Protein AF-A0A061HXF5-F1 (afdb_monomer_lite)

Secondary structure (DSSP, 8-state):
-------THHHHHHHHHHHHGGGS--------------SSS----------TTT-------EEEGGG---EEE---S-TTTHHHHTT--S--HHHHHTTS-GGGT-EEE--TT-GGG-EEEETTEEEE-

Radius of gyration: 24.12 Å; chains: 1; bounding box: 74×33×56 Å

Sequence (129 aa):
MEPSRAPALRRLLPPLLLLLLPLSPRARAKYVRGNLSSKEDWVFLTRFCFLSDYGRLDFRFRYPEDKCCQNILLYFDDPSQWPAVYKARDKDCLAKESVIRPENNQVINLTTQYAWSGCQVRGSVQVLK

Organism: Cricetulus griseus (NCBI:txid10029)

pLDDT: mean 82.53, std 11.01, range [42.72, 95.06]

InterPro domains:
  IPR047831 GPR180/TMEM145 [PTHR23252] (11-112)
  IPR053880 GPR180-like, N-terminal domain [PF21892] (32-122)

Structure (mmCIF, N/CA/C/O backbone):
data_AF-A0A061HXF5-F1
#
_entry.id   AF-A0A061HXF5-F1
#
loop_
_atom_site.group_PDB
_atom_site.id
_atom_site.type_symbol
_atom_site.label_atom_id
_atom_site.label_alt_id
_atom_site.label_comp_id
_atom_site.label_asym_id
_atom_site.label_entity_id
_atom_site.label_seq_id
_atom_site.pdbx_PDB_ins_code
_atom_site.Cartn_x
_atom_site.Cartn_y
_atom_site.Cartn_z
_atom_site.occupancy
_atom_site.B_iso_or_equiv
_atom_site.auth_seq_id
_atom_site.auth_comp_id
_atom_site.auth_asym_id
_atom_site.auth_atom_id
_atom_site.pdbx_PDB_model_num
ATOM 1 N N . MET A 1 1 ? 57.129 -22.195 41.898 1.00 42.72 1 MET A N 1
ATOM 2 C CA . MET A 1 1 ? 55.770 -21.967 41.363 1.00 42.72 1 MET A CA 1
ATOM 3 C C . MET A 1 1 ? 55.811 -20.673 40.566 1.00 42.72 1 MET A C 1
ATOM 5 O O . MET A 1 1 ? 55.894 -19.614 41.164 1.00 42.72 1 MET A O 1
ATOM 9 N N . GLU A 1 2 ? 55.897 -20.777 39.240 1.00 44.38 2 GLU A N 1
ATOM 10 C CA . GLU A 1 2 ? 55.939 -19.636 38.307 1.00 44.38 2 GLU A CA 1
ATOM 11 C C . GLU A 1 2 ? 54.502 -19.146 38.030 1.00 44.38 2 GLU A C 1
ATOM 13 O O . GLU A 1 2 ? 53.607 -19.989 37.884 1.00 44.38 2 GLU A O 1
ATOM 18 N N . PRO A 1 3 ? 54.229 -17.830 37.966 1.00 52.03 3 PRO A N 1
ATOM 19 C CA . PRO A 1 3 ? 52.890 -17.324 37.734 1.00 52.03 3 PRO A CA 1
ATOM 20 C C . PRO A 1 3 ? 52.547 -17.412 36.243 1.00 52.03 3 PRO A C 1
ATOM 22 O O . PRO A 1 3 ? 53.193 -16.809 35.387 1.00 52.03 3 PRO A O 1
ATOM 25 N N . SER A 1 4 ? 51.480 -18.150 35.934 1.00 58.22 4 SER A N 1
ATOM 26 C CA . SER A 1 4 ? 50.944 -18.294 34.580 1.00 58.22 4 SER A CA 1
ATOM 27 C C . SER A 1 4 ? 50.513 -16.933 34.016 1.00 58.22 4 SER A C 1
ATOM 29 O O . SER A 1 4 ? 49.477 -16.373 34.384 1.00 58.22 4 SER A O 1
ATOM 31 N N . ARG A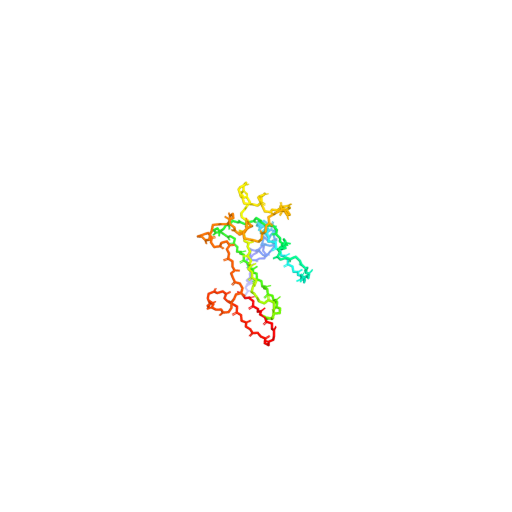 1 5 ? 51.332 -16.377 33.116 1.00 62.03 5 ARG A N 1
ATOM 32 C CA . ARG A 1 5 ? 51.010 -15.185 32.325 1.00 62.03 5 ARG A CA 1
ATOM 33 C C . ARG A 1 5 ? 49.897 -15.546 31.347 1.00 62.03 5 ARG A C 1
ATOM 35 O O . ARG A 1 5 ? 50.146 -16.137 30.299 1.00 62.03 5 ARG A O 1
ATOM 42 N N . ALA A 1 6 ? 48.661 -15.180 31.679 1.00 61.47 6 ALA A N 1
ATOM 43 C CA . ALA A 1 6 ? 47.565 -15.241 30.720 1.00 61.47 6 ALA A CA 1
ATOM 44 C C . ALA A 1 6 ? 47.963 -14.469 29.441 1.00 61.47 6 ALA A C 1
ATOM 46 O O . ALA A 1 6 ? 48.490 -13.356 29.545 1.00 61.47 6 ALA A O 1
ATOM 47 N N . PRO A 1 7 ? 47.731 -15.027 28.240 1.00 60.69 7 PRO A N 1
ATOM 48 C CA . PRO A 1 7 ? 48.228 -14.445 27.003 1.00 60.69 7 PRO A CA 1
ATOM 49 C C . PRO A 1 7 ? 47.574 -13.079 26.777 1.00 60.69 7 PRO A C 1
ATOM 51 O O . PRO A 1 7 ? 46.347 -12.974 26.705 1.00 60.69 7 PRO A O 1
ATOM 54 N N . ALA A 1 8 ? 48.395 -12.031 26.649 1.00 61.44 8 ALA A N 1
ATOM 55 C CA . ALA A 1 8 ? 47.972 -10.645 26.406 1.00 61.44 8 ALA A CA 1
ATOM 56 C C . ALA A 1 8 ? 46.968 -10.514 25.240 1.00 61.44 8 ALA A C 1
ATOM 58 O O . ALA A 1 8 ? 46.090 -9.654 25.259 1.00 61.44 8 ALA A O 1
ATOM 59 N N . LEU A 1 9 ? 47.031 -11.447 24.287 1.00 59.41 9 LEU A N 1
ATOM 60 C CA . LEU A 1 9 ? 46.125 -11.593 23.151 1.00 59.41 9 LEU A CA 1
ATOM 61 C C . LEU A 1 9 ? 44.637 -11.687 23.547 1.00 59.41 9 LEU A C 1
ATOM 63 O O . LEU A 1 9 ? 43.785 -11.118 22.869 1.00 59.41 9 LEU A O 1
ATOM 67 N N . ARG A 1 10 ? 44.303 -12.329 24.679 1.00 61.31 10 ARG A N 1
ATOM 68 C CA . ARG A 1 10 ? 42.909 -12.425 25.161 1.00 61.31 10 ARG A CA 1
ATOM 69 C C . ARG A 1 10 ? 42.339 -11.095 25.655 1.00 61.31 10 ARG A C 1
ATOM 71 O O . ARG A 1 10 ? 41.126 -10.923 25.634 1.00 61.31 10 ARG A O 1
ATOM 78 N N . ARG A 1 11 ? 43.189 -10.153 26.083 1.00 65.75 11 ARG A N 1
ATOM 79 C CA . ARG A 1 11 ? 42.760 -8.840 26.601 1.00 65.75 11 ARG A CA 1
ATOM 80 C C . ARG A 1 11 ? 42.497 -7.813 25.496 1.00 65.75 11 ARG A C 1
ATOM 82 O O . ARG A 1 11 ? 41.797 -6.839 25.742 1.00 65.75 11 ARG A O 1
ATOM 89 N N . LEU A 1 12 ? 43.028 -8.041 24.292 1.00 69.19 12 LEU A N 1
ATOM 90 C CA . LEU A 1 12 ? 42.897 -7.141 23.138 1.00 69.19 12 LEU A CA 1
ATOM 91 C C . LEU A 1 12 ? 41.715 -7.493 22.215 1.00 69.19 12 LEU A C 1
ATOM 93 O O . LEU A 1 12 ? 41.288 -6.659 21.424 1.00 69.19 12 LEU A O 1
ATOM 97 N N . LEU A 1 13 ? 41.147 -8.695 22.346 1.00 74.62 13 LEU A N 1
ATOM 98 C CA . LEU A 1 13 ? 39.972 -9.148 21.590 1.00 74.62 13 LEU A CA 1
ATOM 99 C C . LEU A 1 13 ? 38.700 -8.304 21.834 1.00 74.62 13 LEU A C 1
ATOM 101 O O . LEU A 1 13 ? 38.062 -7.926 20.853 1.00 74.62 13 LEU A O 1
ATOM 105 N N . PRO A 1 14 ? 38.320 -7.958 23.084 1.00 76.56 14 PRO A N 1
ATOM 106 C CA . PRO A 1 14 ? 37.130 -7.143 23.342 1.00 76.56 14 PRO A CA 1
ATOM 107 C C . PRO A 1 14 ? 37.169 -5.727 22.734 1.00 76.56 14 PRO A C 1
ATOM 109 O O . PRO A 1 14 ? 36.196 -5.361 22.074 1.00 76.56 14 PRO A O 1
ATOM 112 N N . PRO A 1 15 ? 38.247 -4.922 22.886 1.00 78.19 15 PRO A N 1
ATOM 113 C CA . PRO A 1 15 ? 38.299 -3.592 22.278 1.00 78.19 15 PRO A CA 1
ATOM 114 C C . PRO A 1 15 ? 38.379 -3.661 20.749 1.00 78.19 15 PRO A C 1
ATOM 116 O O . PRO A 1 15 ? 37.801 -2.808 20.083 1.00 78.19 15 PRO A O 1
ATOM 119 N N . LEU A 1 16 ? 39.018 -4.696 20.186 1.00 78.75 16 LEU A N 1
ATOM 120 C CA . LEU A 1 16 ? 39.030 -4.931 18.742 1.00 78.75 16 LEU A CA 1
ATOM 121 C C . LEU A 1 16 ? 37.618 -5.242 18.216 1.00 78.75 16 LEU A C 1
ATOM 123 O O . LEU A 1 16 ? 37.206 -4.673 17.213 1.00 78.75 16 LEU A O 1
ATOM 127 N N . LEU A 1 17 ? 36.842 -6.073 18.920 1.00 79.56 17 LEU A N 1
ATOM 128 C CA . LEU A 1 17 ? 35.451 -6.376 18.565 1.00 79.56 17 LEU A CA 1
ATOM 129 C C . LEU A 1 17 ? 34.547 -5.133 18.654 1.00 79.56 17 LEU A C 1
ATOM 131 O O . LEU A 1 17 ? 33.709 -4.913 17.782 1.00 79.56 17 LEU A O 1
ATOM 135 N N . LEU A 1 18 ? 34.752 -4.290 19.672 1.00 79.38 18 LEU A N 1
ATOM 136 C CA . LEU A 1 18 ? 34.053 -3.009 19.825 1.00 79.38 18 LEU A CA 1
ATOM 137 C C . LEU A 1 18 ? 34.371 -2.026 18.687 1.00 79.38 18 LEU A C 1
ATOM 139 O O . LEU A 1 18 ? 33.478 -1.312 18.233 1.00 79.38 18 LEU A O 1
ATOM 143 N N . LEU A 1 19 ? 35.611 -2.027 18.187 1.00 79.88 19 LEU A N 1
ATOM 144 C CA . LEU A 1 19 ? 36.035 -1.202 17.051 1.00 79.88 19 LEU A CA 1
ATOM 145 C C . LEU A 1 19 ? 35.406 -1.654 15.718 1.00 79.88 19 LEU A C 1
ATOM 147 O O . LEU A 1 19 ? 35.274 -0.850 14.799 1.00 79.88 19 LEU A O 1
ATOM 151 N N . LEU A 1 20 ? 35.000 -2.926 15.618 1.00 75.38 20 LEU A N 1
ATOM 152 C CA . LEU A 1 20 ? 34.384 -3.509 14.421 1.00 75.38 20 LEU A CA 1
ATOM 153 C C . LEU A 1 20 ? 32.852 -3.340 14.372 1.00 75.38 20 LEU A C 1
ATOM 155 O O . LEU A 1 20 ? 32.272 -3.395 13.290 1.00 75.38 20 LEU A O 1
ATOM 159 N N . LEU A 1 21 ? 32.180 -3.078 15.500 1.00 71.56 21 LEU A N 1
ATOM 160 C CA . LEU A 1 21 ? 30.730 -2.813 15.549 1.00 71.56 21 LEU A CA 1
ATOM 161 C C . LEU A 1 21 ? 30.235 -1.717 14.577 1.00 71.56 21 LEU A C 1
ATOM 163 O O . LEU A 1 21 ? 29.217 -1.950 13.918 1.00 71.56 21 LEU A O 1
ATOM 167 N N . PRO A 1 22 ? 30.894 -0.548 14.422 1.00 70.06 22 PRO A N 1
ATOM 168 C CA . PRO A 1 22 ? 30.440 0.483 13.484 1.00 70.06 22 PRO A CA 1
ATOM 169 C C . PRO A 1 22 ? 30.626 0.110 12.004 1.00 70.06 22 PRO A C 1
ATOM 171 O O . PRO A 1 22 ? 30.056 0.787 11.152 1.00 70.06 22 PRO A O 1
ATOM 174 N N . LEU A 1 23 ? 31.384 -0.951 11.693 1.00 67.50 23 LEU A N 1
ATOM 175 C CA . LEU A 1 23 ? 31.545 -1.475 10.329 1.00 67.50 23 LEU A CA 1
ATOM 176 C C . LEU A 1 23 ? 30.399 -2.407 9.917 1.00 67.50 23 LEU A C 1
ATOM 178 O O . LEU A 1 23 ? 30.330 -2.816 8.759 1.00 67.50 23 LEU A O 1
ATOM 182 N N . SER A 1 24 ? 29.493 -2.746 10.840 1.00 68.31 24 SER A N 1
ATOM 183 C CA . SER A 1 24 ? 28.294 -3.498 10.484 1.00 68.31 24 SER A CA 1
ATOM 184 C C . SER A 1 24 ? 27.415 -2.653 9.547 1.00 68.31 24 SER A C 1
ATOM 186 O O . SER A 1 24 ? 27.113 -1.493 9.854 1.00 68.31 24 SER A O 1
ATOM 188 N N . PRO A 1 25 ? 27.006 -3.185 8.380 1.00 67.06 25 PRO A N 1
ATOM 189 C CA . PRO A 1 25 ? 26.136 -2.453 7.476 1.00 67.06 25 PRO A CA 1
ATOM 190 C C . PRO A 1 25 ? 24.836 -2.126 8.212 1.00 67.06 25 PRO A C 1
ATOM 192 O O . PRO A 1 25 ? 24.114 -3.016 8.663 1.00 67.06 25 PRO A O 1
ATOM 195 N N . ARG A 1 26 ? 24.537 -0.830 8.356 1.00 64.38 26 ARG A N 1
ATOM 196 C CA . ARG A 1 26 ? 23.261 -0.372 8.912 1.00 64.38 26 ARG A CA 1
ATOM 197 C C . ARG A 1 26 ? 22.146 -0.823 7.975 1.00 64.38 26 ARG A C 1
ATOM 199 O O . ARG A 1 26 ? 21.892 -0.177 6.959 1.00 64.38 26 ARG A O 1
ATOM 206 N N . ALA A 1 27 ? 21.476 -1.920 8.315 1.00 66.44 27 ALA A N 1
ATOM 207 C CA . ALA A 1 27 ? 20.253 -2.320 7.641 1.00 66.44 27 ALA A CA 1
ATOM 208 C C . ALA A 1 27 ? 19.226 -1.183 7.787 1.00 66.44 27 ALA A C 1
ATOM 210 O O . ALA A 1 27 ? 18.805 -0.839 8.894 1.00 66.44 27 ALA A O 1
ATOM 211 N N . ARG A 1 28 ? 18.849 -0.554 6.669 1.00 71.62 28 ARG A N 1
ATOM 212 C CA . ARG A 1 28 ? 17.766 0.434 6.639 1.00 71.62 28 ARG A CA 1
ATOM 213 C C . ARG A 1 28 ? 16.435 -0.312 6.719 1.00 71.62 28 ARG A C 1
ATOM 215 O O . ARG A 1 28 ? 15.902 -0.734 5.702 1.00 71.62 28 ARG A O 1
ATOM 222 N N . ALA A 1 29 ? 15.904 -0.468 7.926 1.00 82.12 29 ALA A N 1
ATOM 223 C CA . ALA A 1 29 ? 14.530 -0.913 8.134 1.00 82.12 29 ALA A CA 1
ATOM 224 C C . ALA A 1 29 ? 13.594 0.300 8.230 1.00 82.12 29 ALA A C 1
ATOM 226 O O . ALA A 1 29 ? 13.939 1.316 8.838 1.00 82.12 29 ALA A O 1
ATOM 227 N N . LYS A 1 30 ? 12.396 0.195 7.647 1.00 88.56 30 LYS A N 1
ATOM 228 C CA . LYS A 1 30 ? 11.319 1.170 7.844 1.00 88.56 30 LYS A CA 1
ATOM 229 C C . LYS A 1 30 ? 10.285 0.576 8.791 1.00 88.56 30 LYS A C 1
ATOM 231 O O . LYS A 1 30 ? 9.763 -0.499 8.525 1.00 88.56 30 LYS A O 1
ATOM 236 N N . TYR A 1 31 ? 9.957 1.301 9.856 1.00 90.62 31 TYR A N 1
ATOM 237 C CA . TYR A 1 31 ? 8.892 0.932 10.783 1.00 90.62 31 TYR A CA 1
ATOM 238 C C . TYR A 1 31 ? 7.829 2.029 10.819 1.00 90.62 31 TYR A C 1
ATOM 240 O O . TYR A 1 31 ? 8.152 3.203 10.994 1.00 90.62 31 TYR A O 1
ATOM 248 N N . VAL A 1 32 ? 6.563 1.649 10.637 1.00 92.75 32 VAL A N 1
ATOM 249 C CA . VAL A 1 32 ? 5.415 2.562 10.666 1.00 92.75 32 VAL A CA 1
ATOM 250 C C . VAL A 1 32 ? 4.342 1.960 11.564 1.00 92.75 32 VAL A C 1
ATOM 252 O O . VAL A 1 32 ? 3.988 0.792 11.418 1.00 92.75 32 VAL A O 1
ATOM 255 N N . ARG A 1 33 ? 3.819 2.760 12.495 1.00 95.06 33 ARG A N 1
ATOM 256 C CA . ARG A 1 33 ? 2.740 2.373 13.409 1.00 95.06 33 ARG A CA 1
ATOM 257 C C . ARG A 1 33 ? 1.815 3.561 13.637 1.00 95.06 33 ARG A C 1
ATOM 259 O O . ARG A 1 33 ? 2.289 4.679 13.809 1.00 95.06 33 ARG A O 1
ATOM 266 N N . GLY A 1 34 ? 0.514 3.307 13.698 1.00 94.31 34 GLY A N 1
ATOM 267 C CA . GLY A 1 34 ? -0.487 4.321 14.006 1.00 94.31 34 GLY A CA 1
ATOM 268 C C . GLY A 1 34 ? -1.902 3.765 13.916 1.00 94.31 34 GLY A C 1
ATOM 269 O O . GLY A 1 34 ? -2.085 2.565 13.707 1.00 94.31 34 GLY A O 1
ATOM 270 N N . ASN A 1 35 ? -2.878 4.657 14.064 1.00 94.62 35 ASN A N 1
ATOM 271 C CA . ASN A 1 35 ? -4.288 4.379 13.815 1.00 94.62 35 ASN A CA 1
ATOM 272 C C . ASN A 1 35 ? -4.713 5.138 12.559 1.00 94.62 35 ASN A C 1
ATOM 274 O O . ASN A 1 35 ? -4.368 6.309 12.406 1.00 94.62 35 ASN A O 1
ATOM 278 N N . LEU A 1 36 ? -5.472 4.479 11.690 1.00 92.00 36 LEU A N 1
ATOM 279 C CA . LEU A 1 36 ? -6.061 5.092 10.509 1.00 92.00 36 LEU A CA 1
ATOM 280 C C . LEU A 1 36 ? -7.575 5.203 10.703 1.00 92.00 36 LEU A C 1
ATOM 282 O O . LEU A 1 36 ? -8.225 4.220 11.045 1.00 92.00 36 LEU A O 1
ATOM 286 N N . SER A 1 37 ? -8.122 6.393 10.467 1.00 93.44 37 SER A N 1
ATOM 287 C CA . SER A 1 37 ? -9.560 6.643 10.385 1.00 93.44 37 SER A CA 1
ATOM 288 C C . SER A 1 37 ? -9.814 7.496 9.149 1.00 93.44 37 SER A C 1
ATOM 290 O O . SER A 1 37 ? -9.228 8.569 9.014 1.00 93.44 37 SER A O 1
ATOM 292 N N . SER A 1 38 ? -10.630 6.993 8.228 1.00 90.88 38 SER A N 1
ATOM 293 C CA . SER A 1 38 ? -10.961 7.664 6.973 1.00 90.88 38 SER A CA 1
ATOM 294 C C . SER A 1 38 ? -12.400 7.354 6.576 1.00 90.88 38 SER A C 1
ATOM 296 O O . SER A 1 38 ? -12.959 6.338 6.989 1.00 90.88 38 SER A O 1
ATOM 298 N N . LYS A 1 39 ? -12.987 8.250 5.781 1.00 90.50 39 LYS A N 1
ATOM 299 C CA . LYS A 1 39 ? -14.259 8.028 5.076 1.00 90.50 39 LYS A CA 1
ATOM 300 C C . LYS A 1 39 ? -14.047 7.590 3.622 1.00 90.50 39 LYS A C 1
ATOM 302 O O . LYS A 1 39 ? -15.023 7.342 2.932 1.00 90.50 39 LYS A O 1
ATOM 307 N N . GLU A 1 40 ? -12.799 7.577 3.159 1.00 88.56 40 GLU A N 1
ATOM 308 C CA . GLU A 1 40 ? -12.425 7.150 1.811 1.00 88.56 40 GLU A CA 1
ATOM 309 C C . GLU A 1 40 ? -12.253 5.628 1.769 1.00 88.56 40 GLU A C 1
ATOM 311 O O . GLU A 1 40 ? -11.686 5.048 2.697 1.00 88.56 40 GLU A O 1
ATOM 316 N N . ASP A 1 41 ? -12.673 5.006 0.668 1.00 87.69 41 ASP A N 1
ATOM 317 C CA . ASP A 1 41 ? -12.561 3.555 0.452 1.00 87.69 41 ASP A CA 1
ATOM 318 C C . ASP A 1 41 ? -11.131 3.103 0.106 1.00 87.69 41 ASP A C 1
ATOM 320 O O . ASP A 1 41 ? -10.813 1.916 0.137 1.00 87.69 41 ASP A O 1
ATOM 324 N N . TRP A 1 42 ? -10.241 4.048 -0.211 1.00 91.06 42 TRP A N 1
ATOM 325 C CA . TRP A 1 42 ? -8.838 3.784 -0.507 1.00 91.06 42 TRP A CA 1
ATOM 326 C C . TRP A 1 42 ? -7.944 4.798 0.197 1.00 91.06 42 TRP A C 1
ATOM 328 O O . TRP A 1 42 ? -8.124 6.003 0.043 1.00 91.06 42 TRP A O 1
ATOM 338 N N . VAL A 1 43 ? -6.938 4.321 0.933 1.00 92.00 43 VAL A N 1
ATOM 339 C CA . VAL A 1 43 ? -5.998 5.186 1.654 1.00 92.00 43 VAL A CA 1
ATOM 340 C C . VAL A 1 43 ? -4.561 4.724 1.450 1.00 92.00 43 VAL A C 1
ATOM 342 O O . VAL A 1 43 ? -4.224 3.552 1.607 1.00 92.00 43 VAL A O 1
ATOM 345 N N . PHE A 1 44 ? -3.676 5.682 1.175 1.00 92.88 44 PHE A N 1
ATOM 346 C CA . PHE A 1 44 ? -2.240 5.440 1.157 1.00 92.88 44 PHE A CA 1
ATOM 347 C C . PHE A 1 44 ? -1.683 5.269 2.578 1.00 92.88 44 PHE A C 1
ATOM 349 O O . PHE A 1 44 ? -1.733 6.193 3.388 1.00 92.88 44 PHE A O 1
ATOM 356 N N . LEU A 1 45 ? -1.093 4.104 2.858 1.00 92.38 45 LEU A N 1
ATOM 357 C CA . LEU A 1 45 ? -0.453 3.818 4.145 1.00 92.38 45 LEU A CA 1
ATOM 358 C C . LEU A 1 45 ? 1.016 4.238 4.164 1.00 92.38 45 LEU A C 1
ATOM 360 O O . LEU A 1 45 ? 1.460 4.985 5.036 1.00 92.38 45 LEU A O 1
ATOM 364 N N . THR A 1 46 ? 1.809 3.703 3.232 1.00 92.56 46 THR A N 1
ATOM 365 C CA . THR A 1 46 ? 3.245 3.960 3.185 1.00 92.56 46 THR A CA 1
ATOM 366 C C . THR A 1 46 ? 3.871 3.536 1.855 1.00 92.56 46 THR A C 1
ATOM 368 O O . THR A 1 46 ? 3.338 2.685 1.153 1.00 92.56 46 THR A O 1
ATOM 371 N N . ARG A 1 47 ? 5.039 4.104 1.535 1.00 91.62 47 ARG A N 1
ATOM 372 C CA . ARG A 1 47 ? 5.911 3.705 0.418 1.00 91.62 47 ARG A CA 1
ATOM 373 C C . ARG A 1 47 ? 7.285 3.345 0.965 1.00 91.62 47 ARG A C 1
ATOM 375 O O . ARG A 1 47 ? 7.825 4.076 1.801 1.00 91.62 47 ARG A O 1
ATOM 382 N N . PHE A 1 48 ? 7.837 2.224 0.534 1.00 88.75 48 PHE A N 1
ATOM 383 C CA . PHE A 1 48 ? 9.120 1.702 0.994 1.00 88.75 48 PHE A CA 1
ATOM 384 C C . PHE A 1 48 ? 9.826 0.987 -0.157 1.00 88.75 48 PHE A C 1
ATOM 386 O O . PHE A 1 48 ? 9.177 0.558 -1.104 1.00 88.75 48 PHE A O 1
ATOM 393 N N . CYS A 1 49 ? 11.148 0.871 -0.056 1.00 84.31 49 CYS A N 1
ATOM 394 C CA . CYS A 1 49 ? 11.966 0.105 -0.988 1.00 84.31 49 CYS A CA 1
ATOM 395 C C . CYS A 1 49 ? 12.642 -1.014 -0.201 1.00 84.31 49 CYS A C 1
ATOM 397 O O . CYS A 1 49 ? 13.263 -0.748 0.830 1.00 84.31 49 CYS A O 1
ATOM 399 N N . PHE A 1 50 ? 12.525 -2.246 -0.679 1.00 80.88 50 PHE A N 1
ATOM 400 C CA . PHE A 1 50 ? 13.245 -3.395 -0.148 1.00 80.88 50 PHE A CA 1
ATOM 401 C C . PHE A 1 50 ? 13.589 -4.340 -1.300 1.00 80.88 50 PHE A C 1
ATOM 403 O O . PHE A 1 50 ? 12.947 -4.302 -2.346 1.00 80.88 50 PHE A O 1
ATOM 410 N N . LEU A 1 51 ? 14.630 -5.149 -1.121 1.00 80.00 51 LEU A N 1
ATOM 411 C CA . LEU A 1 51 ? 14.991 -6.193 -2.077 1.00 80.00 51 LEU A CA 1
ATOM 412 C C . LEU A 1 51 ? 14.125 -7.415 -1.783 1.00 80.00 51 LEU A C 1
ATOM 414 O O . LEU A 1 51 ? 14.241 -7.951 -0.688 1.00 80.00 51 LEU A O 1
ATOM 418 N N . SER A 1 52 ? 13.278 -7.856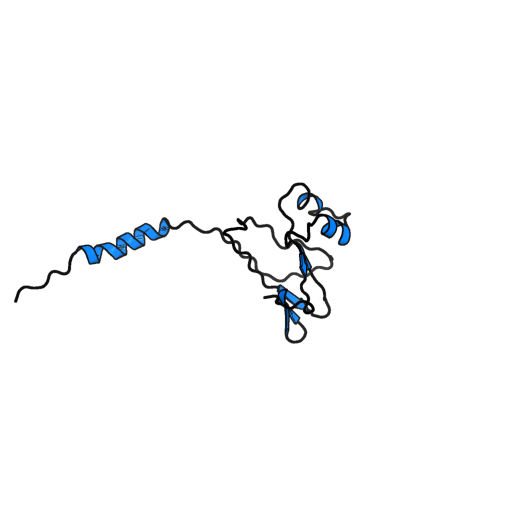 -2.709 1.00 75.75 52 SER A N 1
ATOM 419 C CA . SER A 1 52 ? 12.337 -8.956 -2.442 1.00 75.75 52 SER A CA 1
ATOM 420 C C . SER A 1 52 ? 13.021 -10.267 -2.036 1.00 75.75 52 SER A C 1
ATOM 422 O O . SER A 1 52 ? 12.490 -10.981 -1.194 1.00 75.75 52 SER A O 1
ATOM 424 N N . ASP A 1 53 ? 14.221 -10.538 -2.559 1.00 82.19 53 ASP A N 1
ATOM 425 C CA . ASP A 1 53 ? 14.946 -11.791 -2.293 1.00 82.19 53 ASP A CA 1
ATOM 426 C C . ASP A 1 53 ? 15.718 -11.797 -0.961 1.00 82.19 53 ASP A C 1
ATOM 428 O O . ASP A 1 53 ? 16.145 -12.848 -0.489 1.00 82.19 53 ASP A O 1
ATOM 432 N N . TYR A 1 54 ? 15.915 -10.627 -0.343 1.00 82.44 54 TYR A N 1
ATOM 433 C CA . TYR A 1 54 ? 16.755 -10.473 0.857 1.00 82.44 54 TYR A CA 1
ATOM 434 C C . TYR A 1 54 ? 16.061 -9.748 2.009 1.00 82.44 54 TYR A C 1
ATOM 436 O O . TYR A 1 54 ? 16.426 -9.901 3.174 1.00 82.44 54 TYR A O 1
ATOM 444 N N . GLY A 1 55 ? 15.101 -8.893 1.685 1.00 81.69 55 GLY A N 1
ATOM 445 C CA . GLY A 1 55 ? 14.338 -8.096 2.620 1.00 81.69 55 GLY A CA 1
ATOM 446 C C . GLY A 1 55 ? 13.096 -8.836 3.087 1.00 81.69 55 GLY A C 1
ATOM 447 O O . GLY A 1 55 ? 12.586 -9.740 2.433 1.00 81.69 55 GLY A O 1
ATOM 448 N N . ARG A 1 56 ? 12.588 -8.412 4.238 1.00 84.75 56 ARG A N 1
ATOM 449 C CA . ARG A 1 56 ? 11.373 -8.956 4.830 1.00 84.75 56 ARG A CA 1
ATOM 450 C C . ARG A 1 56 ? 10.359 -7.839 5.009 1.00 84.75 56 ARG A C 1
ATOM 452 O O . ARG A 1 56 ? 10.703 -6.768 5.510 1.00 84.75 56 ARG A O 1
ATOM 459 N N . LEU A 1 57 ? 9.124 -8.100 4.596 1.00 85.94 57 LEU A N 1
ATOM 460 C CA . LEU A 1 57 ? 7.978 -7.241 4.857 1.00 85.94 57 LEU A CA 1
ATOM 461 C C . LEU A 1 57 ? 7.101 -7.925 5.904 1.00 85.94 57 LEU A C 1
ATOM 463 O O . LEU A 1 57 ? 6.504 -8.958 5.625 1.00 85.94 57 LEU A O 1
ATOM 467 N N . ASP A 1 58 ? 7.017 -7.329 7.090 1.00 87.12 58 ASP A N 1
ATOM 468 C CA . ASP A 1 58 ? 6.102 -7.760 8.144 1.00 87.12 58 ASP A CA 1
ATOM 469 C C . ASP A 1 58 ? 5.069 -6.656 8.390 1.00 87.12 58 ASP A C 1
ATOM 471 O O . ASP A 1 58 ? 5.401 -5.467 8.460 1.00 87.12 58 ASP A O 1
ATOM 475 N N . PHE A 1 59 ? 3.806 -7.038 8.549 1.00 87.38 59 PHE A N 1
ATOM 476 C CA . PHE A 1 59 ? 2.720 -6.109 8.834 1.00 87.38 59 PHE A CA 1
ATOM 477 C C . PHE A 1 59 ? 1.744 -6.694 9.848 1.00 87.38 59 PHE A C 1
ATOM 479 O O . PHE A 1 59 ? 1.600 -7.900 9.992 1.00 87.38 59 PHE A O 1
ATOM 486 N N . ARG A 1 60 ? 1.048 -5.812 10.566 1.00 88.94 60 ARG A N 1
ATOM 487 C CA . ARG A 1 60 ? 0.010 -6.206 11.514 1.00 88.94 60 ARG A CA 1
ATOM 488 C C . ARG A 1 60 ? -1.120 -5.200 11.478 1.00 88.94 60 ARG A C 1
ATOM 490 O O . ARG A 1 60 ? -0.951 -4.067 11.928 1.00 88.94 60 ARG A O 1
ATOM 497 N N . PHE A 1 61 ? -2.281 -5.647 11.023 1.00 89.19 61 PHE A N 1
ATOM 498 C CA . PHE A 1 61 ? -3.476 -4.818 10.950 1.00 89.19 61 PHE A CA 1
ATOM 499 C C . PHE A 1 61 ? -4.522 -5.275 11.951 1.00 89.19 61 PHE A C 1
ATOM 501 O O . PHE A 1 61 ? -4.618 -6.456 12.292 1.00 89.19 61 PHE A O 1
ATOM 508 N N . ARG A 1 62 ? -5.278 -4.302 12.455 1.00 89.69 62 ARG A N 1
ATOM 509 C CA . ARG A 1 62 ? -6.451 -4.519 13.294 1.00 89.69 62 ARG A CA 1
ATOM 510 C C . ARG A 1 62 ? -7.549 -3.601 12.809 1.00 89.69 62 ARG A C 1
ATOM 512 O O . ARG A 1 62 ? -7.294 -2.407 12.669 1.00 89.69 62 ARG A O 1
ATOM 519 N N . TYR A 1 63 ? -8.735 -4.142 12.595 1.00 89.25 63 TYR A N 1
ATOM 520 C CA . TYR A 1 63 ? -9.881 -3.338 12.205 1.00 89.25 63 TYR A CA 1
ATOM 521 C C . TYR A 1 63 ? -11.192 -3.966 12.707 1.00 89.25 63 TYR A C 1
ATOM 523 O O . TYR A 1 63 ? -11.210 -5.164 13.008 1.00 89.25 63 TYR A O 1
ATOM 531 N N . PRO A 1 64 ? -12.260 -3.168 12.882 1.00 90.19 64 PRO A N 1
ATOM 532 C CA . PRO A 1 64 ? -13.556 -3.672 13.333 1.00 90.19 64 PRO A CA 1
ATOM 533 C C . PRO A 1 64 ? -14.143 -4.705 12.362 1.00 90.19 64 PRO A C 1
ATOM 535 O O . PRO A 1 64 ? -14.065 -4.529 11.148 1.00 90.19 64 PRO A O 1
ATOM 538 N N . GLU A 1 65 ? -14.729 -5.780 12.887 1.00 85.31 65 GLU A N 1
ATOM 539 C CA . GLU A 1 65 ? -15.289 -6.872 12.080 1.00 85.31 65 GLU A CA 1
ATOM 540 C C . GLU A 1 65 ? -16.463 -6.427 11.194 1.00 85.31 65 GLU A C 1
ATOM 542 O O . GLU A 1 65 ? -16.587 -6.878 10.059 1.00 85.31 65 GLU A O 1
ATOM 547 N N . ASP A 1 66 ? -17.269 -5.476 11.661 1.00 88.00 66 ASP A N 1
ATOM 548 C CA . ASP A 1 66 ? -18.382 -4.873 10.917 1.00 88.00 66 ASP A CA 1
ATOM 549 C C . ASP A 1 66 ? -17.926 -4.025 9.716 1.00 88.00 66 ASP A C 1
ATOM 551 O O . ASP A 1 66 ? -18.733 -3.674 8.858 1.00 88.00 66 ASP A O 1
ATOM 555 N N . LYS A 1 67 ? -16.630 -3.700 9.638 1.00 86.69 67 LYS A N 1
ATOM 556 C CA . LYS A 1 67 ? -16.000 -3.003 8.506 1.00 86.69 67 LYS A CA 1
ATOM 557 C C . LYS A 1 67 ? -15.337 -3.961 7.519 1.00 86.69 67 LYS A C 1
ATOM 559 O O . LYS A 1 67 ? -14.581 -3.512 6.653 1.00 86.69 67 LYS A O 1
ATOM 564 N N . CYS A 1 68 ? -15.578 -5.265 7.653 1.00 83.62 68 CYS A N 1
ATOM 565 C CA . CYS A 1 68 ? -15.085 -6.235 6.688 1.00 83.62 68 CYS A CA 1
ATOM 566 C C . CYS A 1 68 ? -15.697 -5.990 5.295 1.00 83.62 68 CYS A C 1
ATOM 568 O O . CYS A 1 68 ? -16.846 -5.574 5.184 1.00 83.62 68 CYS A O 1
ATOM 570 N N . CYS A 1 69 ? -14.964 -6.220 4.208 1.00 84.50 69 CYS A N 1
ATOM 571 C CA . CYS A 1 69 ? -13.617 -6.798 4.165 1.00 84.50 69 CYS A CA 1
ATOM 572 C C . CYS A 1 69 ? -12.633 -5.860 3.478 1.00 84.50 69 CYS A C 1
ATOM 574 O O . CYS A 1 69 ? -12.938 -5.269 2.449 1.00 84.50 69 CYS A O 1
ATOM 576 N N . GLN A 1 70 ? -11.465 -5.707 4.096 1.00 87.75 70 GLN A N 1
ATOM 577 C CA . GLN A 1 70 ? -10.432 -4.777 3.656 1.00 87.75 70 GLN A CA 1
ATOM 578 C C . GLN A 1 70 ? -9.322 -5.538 2.926 1.00 87.75 70 GLN A C 1
ATOM 580 O O . GLN A 1 70 ? -8.998 -6.668 3.290 1.00 87.75 70 GLN A O 1
ATOM 585 N N . ASN A 1 71 ? -8.695 -4.903 1.938 1.00 89.19 71 ASN A N 1
ATOM 586 C CA . ASN A 1 71 ? -7.557 -5.457 1.205 1.00 89.19 71 ASN A CA 1
ATOM 587 C C . ASN A 1 71 ? -6.337 -4.553 1.380 1.00 89.19 71 ASN A C 1
ATOM 589 O O . ASN A 1 71 ? -6.452 -3.327 1.378 1.00 89.19 71 ASN A O 1
ATOM 593 N N . ILE A 1 72 ? -5.149 -5.147 1.500 1.00 90.25 72 ILE A N 1
ATOM 594 C CA . ILE A 1 72 ? -3.895 -4.404 1.353 1.00 90.25 72 ILE A CA 1
ATOM 595 C C . ILE A 1 72 ? -3.439 -4.564 -0.089 1.00 90.25 72 ILE A C 1
ATOM 597 O O . ILE A 1 72 ? -3.190 -5.678 -0.552 1.00 90.25 72 ILE A O 1
ATOM 601 N N . LEU A 1 73 ? -3.313 -3.432 -0.773 1.00 93.00 73 LEU A N 1
ATOM 602 C CA . LEU A 1 73 ? -2.874 -3.357 -2.159 1.00 93.00 73 LEU A CA 1
ATOM 603 C C . LEU A 1 73 ? -1.422 -2.877 -2.209 1.00 93.00 73 LEU A C 1
ATOM 605 O O . LEU A 1 73 ? -1.096 -1.795 -1.712 1.00 93.00 73 LEU A O 1
ATOM 609 N N . LEU A 1 74 ? -0.548 -3.679 -2.810 1.00 92.69 74 LEU A N 1
ATOM 610 C CA . LEU A 1 74 ? 0.868 -3.379 -2.988 1.00 92.69 74 LEU A CA 1
ATOM 611 C C . LEU A 1 74 ? 1.117 -2.939 -4.427 1.00 92.69 74 LEU A C 1
ATOM 613 O O . LEU A 1 74 ? 1.185 -3.760 -5.334 1.00 92.69 74 LEU A O 1
ATOM 617 N N . TYR A 1 75 ? 1.301 -1.641 -4.635 1.00 93.75 75 TYR A N 1
ATOM 618 C CA . TYR A 1 75 ? 1.696 -1.098 -5.933 1.00 93.75 75 TYR A CA 1
ATOM 619 C C . TYR A 1 75 ? 3.215 -1.112 -6.055 1.00 93.75 75 TYR A C 1
ATOM 621 O O . TYR A 1 75 ? 3.910 -0.586 -5.182 1.00 93.75 75 TYR A O 1
ATOM 629 N N . PHE A 1 76 ? 3.736 -1.685 -7.137 1.00 92.38 76 PHE A N 1
ATOM 630 C CA . PHE A 1 76 ? 5.147 -1.535 -7.455 1.00 92.38 76 PHE A CA 1
ATOM 631 C C . PHE A 1 76 ? 5.425 -0.111 -7.917 1.00 92.38 76 PHE A C 1
ATOM 633 O O . PHE A 1 76 ? 4.556 0.579 -8.459 1.00 92.38 76 PHE A O 1
ATOM 640 N N . ASP A 1 77 ? 6.665 0.320 -7.708 1.00 90.88 77 ASP A N 1
ATOM 641 C CA . ASP A 1 77 ? 7.169 1.617 -8.160 1.00 90.88 77 ASP A CA 1
ATOM 642 C C . ASP A 1 77 ? 7.469 1.595 -9.670 1.00 90.88 77 ASP A C 1
ATOM 644 O O . ASP A 1 77 ? 8.528 2.008 -10.134 1.00 90.88 77 ASP A O 1
ATOM 648 N N . ASP A 1 78 ? 6.530 1.029 -10.425 1.00 90.56 78 ASP A N 1
ATOM 649 C CA . ASP A 1 78 ? 6.540 0.897 -11.870 1.00 90.56 78 ASP A CA 1
ATOM 650 C C . ASP A 1 78 ? 5.699 2.029 -12.488 1.00 90.56 78 ASP A C 1
ATOM 652 O O . ASP A 1 78 ? 4.643 2.367 -11.934 1.00 90.56 78 ASP A O 1
ATOM 656 N N . PRO A 1 79 ? 6.105 2.604 -13.639 1.00 91.00 79 PRO A N 1
ATOM 657 C CA . PRO A 1 79 ? 5.361 3.671 -14.308 1.00 91.00 79 PRO A CA 1
ATOM 658 C C . PRO A 1 79 ? 3.885 3.349 -14.594 1.00 91.00 79 PRO A C 1
ATOM 660 O O . PRO A 1 79 ? 3.060 4.262 -14.607 1.00 91.00 79 PRO A O 1
ATOM 663 N N . SER A 1 80 ? 3.541 2.073 -14.796 1.00 91.38 80 SER A N 1
ATOM 664 C CA . SER A 1 80 ? 2.171 1.617 -15.064 1.00 91.38 80 SER A CA 1
ATOM 665 C C . SER A 1 80 ? 1.321 1.388 -13.809 1.00 91.38 80 SER A C 1
ATOM 667 O O . SER A 1 80 ? 0.105 1.246 -13.927 1.00 91.38 80 SER A O 1
ATOM 669 N N . GLN A 1 81 ? 1.921 1.375 -12.612 1.00 94.00 81 GLN A N 1
ATOM 670 C CA . GLN A 1 81 ? 1.219 1.079 -11.361 1.00 94.00 81 GLN A CA 1
ATOM 671 C C . GLN A 1 81 ? 1.132 2.298 -10.451 1.00 94.00 81 GLN A C 1
ATOM 673 O O . GLN A 1 81 ? 0.112 2.986 -10.452 1.00 94.00 81 GLN A O 1
ATOM 678 N N . TRP A 1 82 ? 2.176 2.588 -9.669 1.00 93.50 82 TRP A N 1
ATOM 679 C CA . TRP A 1 82 ? 2.107 3.612 -8.624 1.00 93.50 82 TRP A CA 1
ATOM 680 C C . TRP A 1 82 ? 1.647 4.993 -9.138 1.00 93.50 82 TRP A C 1
ATOM 682 O O . TRP A 1 82 ? 0.705 5.549 -8.558 1.00 93.50 82 TRP A O 1
ATOM 692 N N . PRO A 1 83 ? 2.192 5.532 -10.250 1.00 93.19 83 PRO A N 1
ATOM 693 C CA . PRO A 1 83 ? 1.713 6.794 -10.817 1.00 93.19 83 PRO A CA 1
ATOM 694 C C . PRO A 1 83 ? 0.271 6.733 -11.333 1.00 93.19 83 PRO A C 1
ATOM 696 O O . PRO A 1 83 ? -0.410 7.753 -11.347 1.00 93.19 83 PRO A O 1
ATOM 699 N N . ALA A 1 84 ? -0.213 5.553 -11.733 1.00 92.19 84 ALA A N 1
ATOM 700 C CA . ALA A 1 84 ? -1.554 5.377 -12.280 1.00 92.19 84 ALA A CA 1
ATOM 701 C C . ALA A 1 84 ? -2.657 5.398 -11.208 1.00 92.19 84 ALA A C 1
ATOM 703 O O . ALA A 1 84 ? -3.825 5.561 -11.559 1.00 92.19 84 ALA A O 1
ATOM 704 N N . VAL A 1 85 ? -2.324 5.215 -9.925 1.00 92.31 85 VAL A N 1
ATOM 705 C CA . VAL A 1 85 ? -3.304 5.186 -8.820 1.00 92.31 85 VAL A CA 1
ATOM 706 C C . VAL A 1 85 ? -3.131 6.319 -7.820 1.00 92.31 85 VAL A C 1
ATOM 708 O O . VAL A 1 85 ? -4.118 6.770 -7.226 1.00 92.31 85 VAL A O 1
ATOM 711 N N . TYR A 1 86 ? -1.900 6.790 -7.615 1.00 90.94 86 TYR A N 1
ATOM 712 C CA . TYR A 1 86 ? -1.618 7.825 -6.635 1.00 90.94 86 TYR A CA 1
ATOM 713 C C . TYR A 1 86 ? -2.143 9.175 -7.115 1.00 90.94 86 TYR A C 1
ATOM 715 O O . TYR A 1 86 ? -1.826 9.626 -8.209 1.00 90.94 86 TYR A O 1
ATOM 723 N N . LYS A 1 87 ? -2.953 9.831 -6.276 1.00 87.38 87 LYS A N 1
ATOM 724 C CA . LYS A 1 87 ? -3.655 11.090 -6.594 1.00 87.38 87 LYS A CA 1
ATOM 725 C C . LYS A 1 87 ? -4.615 11.021 -7.797 1.00 87.38 87 LYS A C 1
ATOM 727 O O . LYS A 1 87 ? -5.193 12.049 -8.135 1.00 87.38 87 LYS A O 1
ATOM 732 N N . ALA A 1 88 ? -4.864 9.841 -8.365 1.00 88.44 88 ALA A N 1
ATOM 733 C CA . ALA A 1 88 ? -5.946 9.608 -9.318 1.00 88.44 88 ALA A CA 1
ATOM 734 C C . ALA A 1 88 ? -7.279 9.558 -8.551 1.00 88.44 88 ALA A C 1
ATOM 736 O O . ALA A 1 88 ? -7.649 8.514 -8.004 1.00 88.44 88 ALA A O 1
ATOM 737 N N . ARG A 1 89 ? -7.922 10.723 -8.395 1.00 83.44 89 ARG A N 1
ATOM 738 C CA . ARG A 1 89 ? -9.194 10.894 -7.658 1.00 83.44 89 ARG A CA 1
ATOM 739 C C . ARG A 1 89 ? -10.419 10.484 -8.477 1.00 83.44 89 ARG A C 1
ATOM 741 O O . ARG A 1 89 ? -11.481 10.274 -7.915 1.00 83.44 89 ARG A O 1
ATOM 748 N N . ASP A 1 90 ? -10.249 10.411 -9.785 1.00 87.62 90 ASP A N 1
ATOM 749 C CA . ASP A 1 90 ? -11.228 10.021 -10.795 1.00 87.62 90 ASP A CA 1
ATOM 750 C C . ASP A 1 90 ? -11.375 8.499 -10.936 1.00 87.62 90 ASP A C 1
ATOM 752 O O . ASP A 1 90 ? -12.365 8.027 -11.486 1.00 87.62 90 ASP A O 1
ATOM 756 N N . LYS A 1 91 ? -10.414 7.725 -10.417 1.00 89.25 91 LYS A N 1
ATOM 757 C CA . LYS A 1 91 ? -10.478 6.262 -10.411 1.00 89.25 91 LYS A CA 1
ATOM 758 C C . LYS A 1 91 ? -11.241 5.741 -9.204 1.00 89.25 91 LYS A C 1
ATOM 760 O O . LYS A 1 91 ? -10.890 6.057 -8.064 1.00 89.25 91 LYS A O 1
ATOM 765 N N . ASP A 1 92 ? -12.207 4.875 -9.471 1.00 90.38 92 ASP A N 1
ATOM 766 C CA . ASP A 1 92 ? -12.865 4.069 -8.451 1.00 90.38 92 ASP A CA 1
ATOM 767 C C . ASP A 1 92 ? -11.938 2.958 -7.913 1.00 90.38 92 ASP A C 1
ATOM 769 O O . ASP A 1 92 ? -10.790 2.789 -8.345 1.00 90.38 92 ASP A O 1
ATOM 773 N N . CYS A 1 93 ? -12.423 2.210 -6.921 1.00 88.81 93 CYS A N 1
ATOM 774 C CA . CYS A 1 93 ? -11.654 1.137 -6.294 1.00 88.81 93 CYS A CA 1
ATOM 775 C C . CYS A 1 93 ? -11.289 0.024 -7.286 1.00 88.81 93 CYS A C 1
ATOM 777 O O . CYS A 1 93 ? -10.153 -0.447 -7.274 1.00 88.81 93 CYS A O 1
ATOM 779 N N . LEU A 1 94 ? -12.205 -0.346 -8.187 1.00 90.50 94 LEU A N 1
ATOM 780 C CA . LEU A 1 94 ? -11.987 -1.415 -9.165 1.00 90.50 94 LEU A CA 1
ATOM 781 C C . LEU A 1 94 ? -10.902 -1.033 -10.181 1.00 90.50 94 LEU A C 1
ATOM 783 O O . LEU A 1 94 ? -10.017 -1.834 -10.470 1.00 90.50 94 LEU A O 1
ATOM 787 N N . ALA A 1 95 ? -10.908 0.208 -10.667 1.00 92.62 95 ALA A N 1
ATOM 788 C CA . ALA A 1 95 ? -9.897 0.740 -11.577 1.00 92.62 95 ALA A CA 1
ATOM 789 C C . ALA A 1 95 ? -8.526 0.924 -10.908 1.00 92.62 95 ALA A C 1
ATOM 791 O O . ALA A 1 95 ? -7.493 0.935 -11.584 1.00 92.62 95 ALA A O 1
ATOM 792 N N . LYS A 1 96 ? -8.488 1.101 -9.580 1.00 92.31 96 LYS A N 1
ATOM 793 C CA . LYS A 1 96 ? -7.235 1.085 -8.811 1.00 92.31 96 LYS A CA 1
ATOM 794 C C . LYS A 1 96 ? -6.711 -0.338 -8.634 1.00 92.31 96 LYS A C 1
ATOM 796 O O . LYS A 1 96 ? -5.513 -0.546 -8.778 1.00 92.31 96 LYS A O 1
ATOM 801 N N . GLU A 1 97 ? -7.572 -1.317 -8.380 1.00 92.69 97 GLU A N 1
ATOM 802 C CA . GLU A 1 97 ? -7.161 -2.722 -8.296 1.00 92.69 97 GLU A CA 1
ATOM 803 C C . GLU A 1 97 ? -6.736 -3.291 -9.659 1.00 92.69 97 GLU A C 1
ATOM 805 O O . GLU A 1 97 ? -5.791 -4.071 -9.724 1.00 92.69 97 GLU A O 1
ATOM 810 N N . SER A 1 98 ? -7.338 -2.846 -10.766 1.00 92.62 98 SER A N 1
ATOM 811 C CA . SER A 1 98 ? -7.073 -3.399 -12.102 1.00 92.62 98 SER A CA 1
ATOM 812 C C . SER A 1 98 ? -5.660 -3.150 -12.647 1.00 92.62 98 SER A C 1
ATOM 814 O O . SER A 1 98 ? -5.282 -3.766 -13.640 1.00 92.62 98 SER A O 1
ATOM 816 N N . VAL A 1 99 ? -4.877 -2.232 -12.062 1.00 94.12 99 VAL A N 1
ATOM 817 C CA . VAL A 1 99 ? -3.467 -2.026 -12.469 1.00 94.12 99 VAL A CA 1
ATOM 818 C C . VAL A 1 99 ? -2.522 -3.060 -11.846 1.00 94.12 99 VAL A C 1
ATOM 820 O O . VAL A 1 99 ? -1.351 -3.163 -12.223 1.00 94.12 99 VAL A O 1
ATOM 823 N N . ILE A 1 100 ? -3.012 -3.796 -10.851 1.00 94.19 100 ILE A N 1
ATOM 824 C CA . ILE A 1 100 ? -2.262 -4.788 -10.093 1.00 94.19 100 ILE A CA 1
ATOM 825 C C . ILE A 1 100 ? -2.238 -6.110 -10.865 1.00 94.19 100 ILE A C 1
ATOM 827 O O . ILE A 1 100 ? -3.165 -6.431 -11.603 1.00 94.19 100 ILE A O 1
ATOM 831 N N . ARG A 1 101 ? -1.168 -6.891 -10.684 1.00 92.00 101 ARG A N 1
ATOM 832 C CA . ARG A 1 101 ? -1.047 -8.250 -11.223 1.00 92.00 101 ARG A CA 1
ATOM 833 C C . ARG A 1 101 ? -1.156 -9.247 -10.066 1.00 92.00 101 ARG A C 1
ATOM 835 O O . ARG A 1 101 ? -0.199 -9.357 -9.293 1.00 92.00 101 ARG A O 1
ATOM 842 N N . PRO A 1 102 ? -2.309 -9.917 -9.872 1.00 86.50 102 PRO A N 1
ATOM 843 C CA . PRO A 1 102 ? -2.525 -10.823 -8.742 1.00 86.50 102 PRO A CA 1
ATOM 844 C C . PRO A 1 102 ? -1.454 -11.913 -8.608 1.00 86.50 102 PRO A C 1
ATOM 846 O O . PRO A 1 102 ? -1.111 -12.303 -7.494 1.00 86.50 102 PRO A O 1
ATOM 849 N N . GLU A 1 103 ? -0.859 -12.333 -9.725 1.00 88.00 103 GLU A N 1
ATOM 850 C CA . GLU A 1 103 ? 0.195 -13.350 -9.804 1.00 88.00 103 GLU A CA 1
ATOM 851 C C . GLU A 1 103 ? 1.464 -12.951 -9.032 1.00 88.00 103 GLU A C 1
ATOM 853 O O . GLU A 1 103 ? 2.254 -13.805 -8.638 1.00 88.00 103 GLU A O 1
ATOM 858 N N . ASN A 1 104 ? 1.644 -11.654 -8.766 1.00 88.19 104 ASN A N 1
ATOM 859 C CA . ASN A 1 104 ? 2.779 -11.105 -8.028 1.00 88.19 104 ASN A CA 1
ATOM 860 C C . ASN A 1 104 ? 2.523 -10.974 -6.514 1.00 88.19 104 ASN A C 1
ATOM 862 O O . ASN A 1 104 ? 3.290 -10.2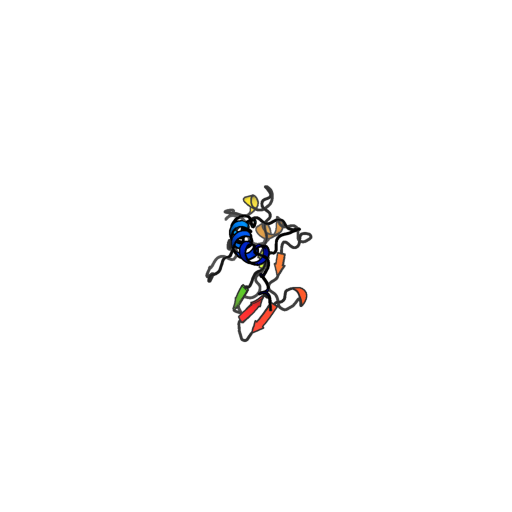96 -5.829 1.00 88.19 104 ASN A O 1
ATOM 866 N N . ASN A 1 105 ? 1.450 -11.569 -5.976 1.00 86.19 105 ASN A N 1
ATOM 867 C CA . ASN A 1 105 ? 1.063 -11.470 -4.557 1.00 86.19 105 ASN A CA 1
ATOM 868 C C . ASN A 1 105 ? 0.862 -10.020 -4.074 1.00 86.19 105 ASN A C 1
ATOM 870 O O . ASN A 1 105 ? 1.132 -9.672 -2.925 1.00 86.19 105 ASN A O 1
ATOM 874 N N . GLN A 1 106 ? 0.396 -9.154 -4.973 1.00 90.44 106 GLN A N 1
ATOM 875 C CA . GLN A 1 106 ? 0.204 -7.729 -4.705 1.00 90.44 106 GLN A CA 1
ATOM 876 C C . GLN A 1 106 ? -1.118 -7.414 -3.981 1.00 90.44 106 GLN A C 1
ATOM 878 O O . GLN A 1 106 ? -1.339 -6.271 -3.582 1.00 90.44 106 GLN A O 1
ATOM 883 N N . VAL A 1 107 ? -1.992 -8.411 -3.812 1.00 90.50 107 VAL A N 1
ATOM 884 C CA . VAL A 1 107 ? -3.271 -8.287 -3.104 1.00 90.50 107 VAL A CA 1
ATOM 885 C C . VAL A 1 107 ? -3.256 -9.204 -1.889 1.00 90.50 107 VAL A C 1
ATOM 887 O O . VAL A 1 107 ? -3.175 -10.423 -2.020 1.00 90.50 107 VAL A O 1
ATOM 890 N N . ILE A 1 108 ? -3.355 -8.614 -0.699 1.00 87.62 108 ILE A N 1
ATO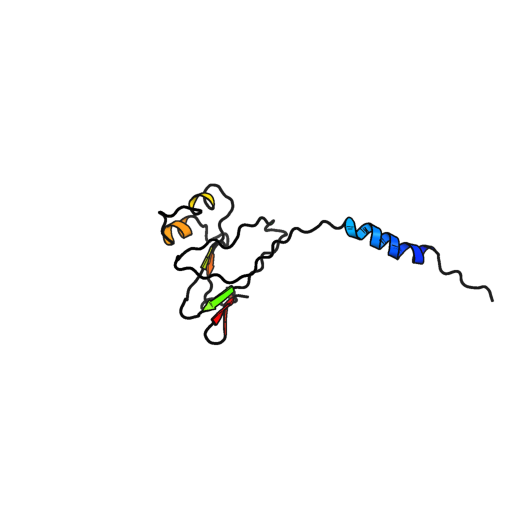M 891 C CA . ILE A 1 108 ? -3.462 -9.348 0.563 1.00 87.62 108 ILE A CA 1
ATOM 892 C C . ILE A 1 108 ? -4.868 -9.121 1.110 1.00 87.62 108 ILE A C 1
ATOM 894 O O . ILE A 1 108 ? -5.179 -8.057 1.653 1.00 87.62 108 ILE A O 1
ATOM 898 N N . ASN A 1 109 ? -5.720 -10.132 0.957 1.00 87.00 109 ASN A N 1
ATOM 899 C CA . ASN A 1 109 ? -7.101 -10.086 1.425 1.00 87.00 109 ASN A CA 1
ATOM 900 C C . ASN A 1 109 ? -7.148 -10.266 2.943 1.00 87.00 109 ASN A C 1
ATOM 902 O O . ASN A 1 109 ? -6.746 -11.311 3.462 1.00 87.00 109 ASN A O 1
ATOM 906 N N . LEU A 1 110 ? -7.686 -9.286 3.669 1.00 83.25 110 LEU A N 1
ATOM 907 C CA . LEU A 1 110 ? -7.783 -9.341 5.129 1.00 83.25 110 LEU A CA 1
ATOM 908 C C . LEU A 1 110 ? -9.029 -10.097 5.580 1.00 83.25 110 LEU A C 1
ATOM 910 O O . LEU A 1 110 ? -9.827 -9.583 6.350 1.00 83.25 110 LEU A O 1
ATOM 914 N N . THR A 1 111 ? -9.201 -11.318 5.093 1.00 81.50 111 THR A N 1
ATOM 915 C CA . THR A 1 111 ? -10.386 -12.138 5.356 1.00 81.50 111 THR A CA 1
ATOM 916 C C . THR A 1 111 ? -10.042 -13.391 6.146 1.00 81.50 111 THR A C 1
ATOM 918 O O . THR A 1 111 ? -8.959 -13.960 6.006 1.00 81.50 111 THR A O 1
ATOM 921 N N . THR A 1 112 ? -10.993 -13.852 6.952 1.00 80.88 112 THR A N 1
ATOM 922 C CA . THR A 1 112 ? -10.921 -15.106 7.713 1.00 80.88 112 THR A CA 1
ATOM 923 C C . THR A 1 112 ? -11.253 -16.332 6.865 1.00 80.88 112 THR A C 1
ATOM 925 O O . THR A 1 112 ? -11.021 -17.456 7.301 1.00 80.88 112 THR A O 1
ATOM 928 N N . GLN A 1 113 ? -11.767 -16.133 5.646 1.00 78.75 113 GLN A N 1
ATOM 929 C CA . GLN A 1 113 ? -12.148 -17.216 4.733 1.00 78.75 113 GLN A CA 1
ATOM 930 C C . GLN A 1 113 ? -10.951 -18.054 4.270 1.00 78.75 113 GLN A C 1
ATOM 932 O O . GLN A 1 113 ? -11.099 -19.230 3.946 1.00 78.75 113 GLN A O 1
ATOM 937 N N . TYR A 1 114 ? -9.758 -17.460 4.256 1.00 75.44 114 TYR A N 1
ATOM 938 C CA . TYR A 1 114 ? -8.548 -18.102 3.771 1.00 75.44 114 TYR A CA 1
ATOM 939 C C . TYR A 1 114 ? -7.546 -18.285 4.904 1.00 75.44 114 TYR A C 1
ATOM 941 O O . TYR A 1 114 ? -7.002 -17.313 5.416 1.00 75.44 114 TYR A O 1
ATOM 949 N N . ALA A 1 115 ? -7.236 -19.534 5.260 1.00 71.75 115 ALA A N 1
ATOM 950 C CA . ALA A 1 115 ? -6.291 -19.830 6.341 1.00 71.75 115 ALA A CA 1
ATOM 951 C C . ALA A 1 115 ? -4.888 -19.231 6.105 1.00 71.75 115 ALA A C 1
ATOM 953 O O . ALA A 1 115 ? -4.190 -18.889 7.058 1.00 71.75 115 ALA A O 1
ATOM 954 N N . TRP A 1 116 ? -4.492 -19.066 4.838 1.00 69.75 116 TRP A N 1
ATOM 955 C CA . TRP A 1 116 ? -3.205 -18.490 4.444 1.00 69.75 116 TRP A CA 1
ATOM 956 C C . TRP A 1 116 ? -3.106 -16.975 4.662 1.00 69.75 116 TRP A C 1
ATOM 958 O O . TRP A 1 116 ? -1.997 -16.450 4.659 1.00 69.75 116 TRP A O 1
ATOM 968 N N . SER A 1 117 ? -4.219 -16.265 4.889 1.00 69.25 117 SER A N 1
ATOM 969 C CA . SER A 1 117 ? -4.178 -14.832 5.206 1.00 69.25 117 SER A CA 1
ATOM 970 C C . SER A 1 117 ? -3.634 -14.570 6.615 1.00 69.25 117 SER A C 1
ATOM 972 O O . SER A 1 117 ? -3.205 -13.462 6.909 1.00 69.25 117 SER A O 1
ATOM 974 N N . GLY A 1 118 ? -3.669 -15.561 7.516 1.00 77.00 118 GLY A N 1
ATOM 975 C CA . GLY A 1 118 ? -3.293 -15.373 8.921 1.00 77.00 118 GLY A CA 1
ATOM 976 C C . GLY A 1 118 ? -4.282 -14.511 9.721 1.00 77.00 118 GLY A C 1
ATOM 977 O O . GLY A 1 118 ? -3.981 -14.122 10.854 1.00 77.00 118 GLY A O 1
ATOM 978 N N . CYS A 1 119 ? -5.460 -14.204 9.160 1.00 80.88 119 CYS A N 1
ATOM 979 C CA . CYS A 1 119 ? -6.475 -13.384 9.813 1.00 80.88 119 CYS A CA 1
ATOM 980 C C . CYS A 1 119 ? -7.216 -14.163 10.913 1.00 80.88 119 CYS A C 1
ATOM 982 O O . CYS A 1 119 ? -7.657 -15.294 10.713 1.00 80.88 119 CYS A O 1
ATOM 984 N N . GLN A 1 120 ? -7.370 -13.548 12.087 1.00 83.38 120 GLN A N 1
ATOM 985 C CA . GLN A 1 120 ? -8.076 -14.107 13.241 1.00 83.38 120 GLN A CA 1
ATOM 986 C C . GLN A 1 120 ? -9.077 -13.094 13.796 1.00 83.38 120 GLN A C 1
ATOM 988 O O . GLN A 1 120 ? -8.716 -11.942 14.054 1.00 83.38 120 GLN A O 1
ATOM 993 N N . VAL A 1 121 ? -10.304 -13.542 14.070 1.00 82.19 121 VAL A N 1
ATOM 994 C CA . VAL A 1 121 ? -11.281 -12.753 14.831 1.00 82.19 121 VAL A CA 1
ATOM 995 C C . VAL A 1 121 ? -10.948 -12.846 16.318 1.00 82.19 121 VAL A C 1
ATOM 997 O O . VAL A 1 121 ? -10.728 -13.932 16.858 1.00 82.19 121 VAL A O 1
ATOM 1000 N N . ARG A 1 122 ? -10.877 -11.700 16.997 1.00 83.12 122 ARG A N 1
ATOM 1001 C CA . ARG A 1 122 ? -10.703 -11.606 18.451 1.00 83.12 122 ARG A CA 1
ATOM 1002 C C . ARG A 1 122 ? -11.763 -10.668 19.019 1.00 83.12 122 ARG A C 1
ATOM 1004 O O . ARG A 1 122 ? -11.560 -9.456 19.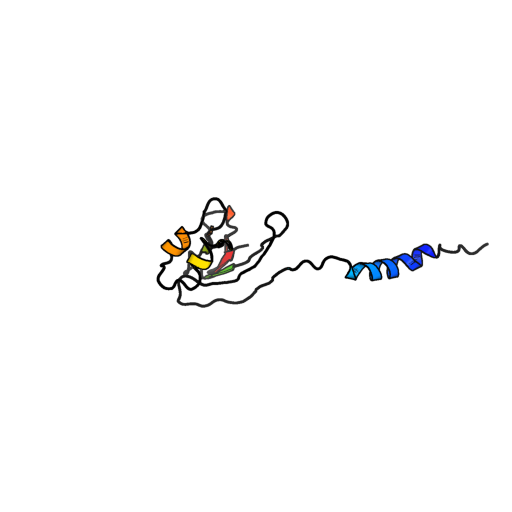049 1.00 83.12 122 ARG A O 1
ATOM 1011 N N . GLY A 1 123 ? -12.879 -11.230 19.480 1.00 82.75 123 GLY A N 1
ATOM 1012 C CA . GLY A 1 123 ? -14.052 -10.432 19.851 1.00 82.75 123 GLY A CA 1
ATOM 1013 C C . GLY A 1 123 ? -14.676 -9.815 18.599 1.00 82.75 123 GLY A C 1
ATOM 1014 O O . GLY A 1 123 ? -14.897 -10.536 17.643 1.00 82.75 123 GLY A O 1
ATOM 1015 N N . SER A 1 124 ? -14.887 -8.497 18.582 1.00 76.00 124 SER A N 1
ATOM 1016 C CA . SER A 1 124 ? -15.414 -7.742 17.429 1.00 76.00 124 SER A CA 1
ATOM 1017 C C . SER A 1 124 ? -14.330 -7.131 16.523 1.00 76.00 124 SER A C 1
ATOM 1019 O O . SER A 1 124 ? -14.588 -6.194 15.765 1.00 76.00 124 SER A O 1
ATOM 1021 N N . VAL A 1 125 ? -13.081 -7.601 16.629 1.00 78.94 125 VAL A N 1
ATOM 1022 C CA . VAL A 1 125 ? -11.926 -7.062 15.892 1.00 78.94 125 VAL A CA 1
ATOM 1023 C C . VAL A 1 125 ? -11.269 -8.164 15.068 1.00 78.94 125 VAL A C 1
ATOM 1025 O O . VAL A 1 125 ? -10.903 -9.211 15.607 1.00 78.94 125 VAL A O 1
ATOM 1028 N N . GLN A 1 126 ? -11.029 -7.897 13.785 1.00 75.56 126 GLN A N 1
ATOM 1029 C CA . GLN A 1 126 ? -10.213 -8.743 12.917 1.00 75.56 126 GLN A CA 1
ATOM 1030 C C . GLN A 1 126 ? -8.740 -8.341 13.012 1.00 75.56 126 GLN A C 1
ATOM 1032 O O . GLN A 1 126 ? -8.393 -7.159 12.943 1.00 75.56 126 GLN A O 1
ATOM 1037 N N . VAL A 1 127 ? -7.860 -9.327 13.207 1.00 78.25 127 VAL A N 1
ATOM 1038 C CA . VAL A 1 127 ? -6.411 -9.133 13.342 1.00 78.25 127 VAL A CA 1
ATOM 1039 C C . VAL A 1 127 ? -5.674 -9.995 12.333 1.00 78.25 127 VAL A C 1
ATOM 1041 O O . VAL A 1 127 ? -5.769 -11.217 12.383 1.00 78.25 127 VAL A O 1
ATOM 1044 N N . LEU A 1 128 ? -4.868 -9.358 11.492 1.00 77.31 128 LEU A N 1
ATOM 1045 C CA . LEU A 1 128 ? -3.924 -10.035 10.609 1.00 77.31 128 LEU A CA 1
ATOM 1046 C C . LEU A 1 128 ? -2.557 -10.149 11.297 1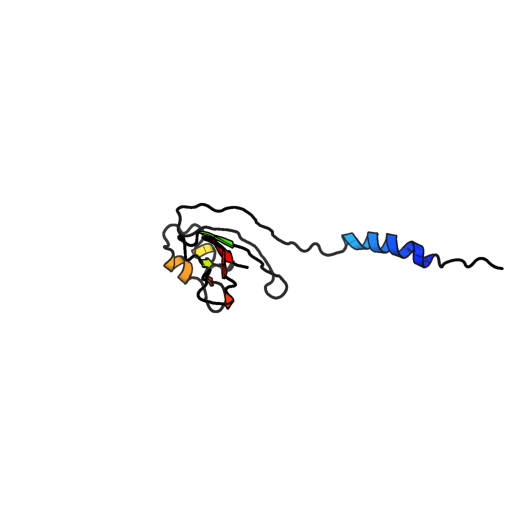.00 77.31 128 LEU A C 1
ATOM 1048 O O . LEU A 1 128 ? -2.114 -9.183 11.937 1.00 77.31 128 LEU A O 1
ATOM 1052 N N . LYS A 1 129 ? -1.918 -11.315 11.193 1.00 62.03 129 LYS A N 1
ATOM 1053 C CA . LYS A 1 129 ? -0.574 -11.587 11.715 1.00 62.03 129 LYS A CA 1
ATOM 1054 C C . LYS A 1 129 ? 0.418 -11.863 10.604 1.00 62.03 129 LYS A C 1
ATOM 1056 O O . LYS A 1 129 ? 0.007 -12.524 9.633 1.00 62.03 129 LYS A O 1
#

Foldseek 3Di:
DDDDDDPVVVVVVVVVVVVCVVVPPPPDDDDDDDDDDDPDLDDDDDDDDDDPVPDDDDDKDKDFQVPDKHKQAAFDPDPQAPVQQVVPPVDDPVNNCVSDDVVVVRIQIQDPPDVVSCWDDDPRMIMGD